Protein AF-A0A415IQK9-F1 (afdb_monomer_lite)

Sequence (136 aa):
MALLYLFWIESGVIDPCSATPGYDDSGVIAWVSFPFVAGMLLYWCLHEYNITSTAKYLISALLPTIILSVSALTVTYFLYRMEIELRDTEMWNFIYDAGCYQDAEPQKLLWFTAISIVFYLFMNLFFHTISYLYKP

Foldseek 3Di:
DVVVVVVCVVVVVDDPVVPDPPPPCVLVVCLVCVLLVQLVVQLVVCPPFPDDNVVSNCCSNPVLVVLLVVLLVVLVVVVVVVLVVCPPHPVNVVQWDDDPPDDTDGDPVVSVVSSVVSSVVVVVVVVVVCCVVGPD

Radius of gyration: 18.14 Å; chains: 1; bounding box: 37×37×49 Å

pLDDT: mean 72.57, std 16.59, range [33.94, 92.12]

Structure (mmCIF, N/CA/C/O backbone):
data_AF-A0A415IQK9-F1
#
_entry.id   AF-A0A415IQK9-F1
#
loop_
_atom_site.group_PDB
_atom_site.id
_atom_site.type_symbol
_atom_site.label_atom_id
_atom_site.label_alt_id
_atom_site.label_comp_id
_atom_site.label_asym_id
_atom_site.label_entity_id
_atom_site.label_seq_id
_atom_site.pdbx_PDB_ins_code
_atom_site.Cartn_x
_atom_site.Cartn_y
_atom_site.Cartn_z
_atom_site.occupancy
_atom_site.B_iso_or_equiv
_atom_site.auth_seq_id
_atom_site.auth_comp_id
_atom_site.auth_asym_id
_atom_site.auth_atom_id
_atom_site.pdbx_PDB_model_num
ATOM 1 N N . MET A 1 1 ? -4.795 12.839 3.442 1.00 42.44 1 MET A N 1
ATOM 2 C CA . MET A 1 1 ? -4.972 12.790 1.974 1.00 42.44 1 MET A CA 1
ATOM 3 C C . MET A 1 1 ? -4.509 14.074 1.299 1.00 42.44 1 MET A C 1
ATOM 5 O O . MET A 1 1 ? -3.526 13.989 0.586 1.00 42.44 1 MET A O 1
ATOM 9 N N . ALA A 1 2 ? -5.080 15.252 1.592 1.00 33.94 2 ALA A N 1
ATOM 10 C CA . ALA A 1 2 ? -4.588 16.527 1.034 1.00 33.94 2 ALA A CA 1
ATOM 11 C C . ALA A 1 2 ? -3.101 16.810 1.341 1.00 33.94 2 ALA A C 1
ATOM 13 O O . ALA A 1 2 ? -2.370 17.256 0.471 1.00 33.94 2 ALA A O 1
ATOM 14 N N . LEU A 1 3 ? -2.629 16.464 2.546 1.00 34.19 3 LEU A N 1
ATOM 15 C CA . LEU A 1 3 ? -1.217 16.616 2.925 1.00 34.19 3 LEU A CA 1
ATOM 16 C C . LEU A 1 3 ? -0.274 15.617 2.240 1.00 34.19 3 LEU A C 1
ATOM 18 O O . LEU A 1 3 ? 0.863 15.964 1.979 1.00 34.19 3 LEU A O 1
ATOM 22 N N . LEU A 1 4 ? -0.736 14.401 1.923 1.00 45.44 4 LEU A N 1
ATOM 23 C CA . LEU A 1 4 ? 0.063 13.419 1.174 1.00 45.44 4 LEU A CA 1
ATOM 24 C C . LEU A 1 4 ? 0.170 13.821 -0.297 1.00 45.44 4 LEU A C 1
ATOM 26 O O . LEU A 1 4 ? 1.241 13.729 -0.872 1.00 45.44 4 LEU A O 1
ATOM 30 N N . TYR A 1 5 ? -0.922 14.334 -0.866 1.00 42.31 5 TYR A N 1
ATOM 31 C CA . TYR A 1 5 ? -0.947 14.882 -2.218 1.00 42.31 5 TYR A CA 1
ATOM 32 C C . TYR A 1 5 ? -0.048 16.122 -2.347 1.00 42.31 5 TYR A C 1
ATOM 34 O O . TYR A 1 5 ? 0.753 16.207 -3.269 1.00 42.31 5 TYR A O 1
ATOM 42 N N . LEU A 1 6 ? -0.106 17.041 -1.374 1.00 40.94 6 LEU A N 1
ATOM 43 C CA . LEU A 1 6 ? 0.807 18.187 -1.305 1.00 40.94 6 LEU A CA 1
ATOM 44 C C . LEU A 1 6 ? 2.262 17.752 -1.096 1.00 40.94 6 LEU A C 1
ATOM 46 O O . LEU A 1 6 ? 3.137 18.286 -1.761 1.00 40.94 6 LEU A O 1
ATOM 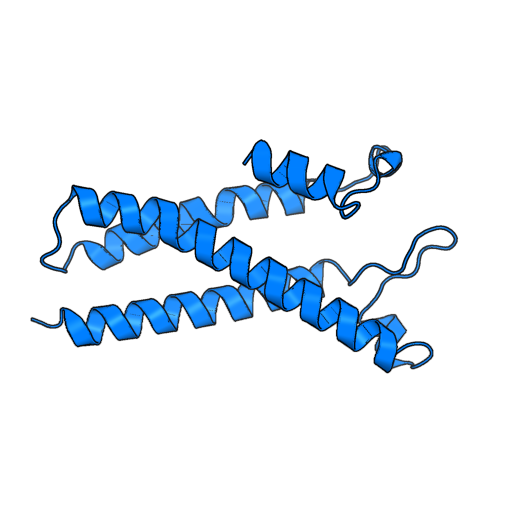50 N N . PHE A 1 7 ? 2.515 16.741 -0.260 1.00 44.25 7 PHE A N 1
ATOM 51 C CA . PHE A 1 7 ? 3.852 16.173 -0.074 1.00 44.25 7 PHE A CA 1
ATOM 52 C C . PHE A 1 7 ? 4.383 15.504 -1.352 1.00 44.25 7 PHE A C 1
ATOM 54 O O . PHE A 1 7 ? 5.572 15.592 -1.626 1.00 44.25 7 PHE A O 1
ATOM 61 N N . TRP A 1 8 ? 3.529 14.863 -2.158 1.00 47.84 8 TRP A N 1
ATOM 62 C CA . TRP A 1 8 ? 3.901 14.252 -3.446 1.00 47.84 8 TRP A CA 1
ATOM 63 C C . TRP A 1 8 ? 4.192 15.299 -4.532 1.00 47.84 8 TRP A C 1
ATOM 65 O O . TRP A 1 8 ? 5.091 15.097 -5.344 1.00 47.84 8 TRP A O 1
ATOM 75 N N . ILE A 1 9 ? 3.495 16.440 -4.501 1.00 50.62 9 ILE A N 1
ATOM 76 C CA . ILE A 1 9 ? 3.800 17.601 -5.351 1.00 50.62 9 ILE A CA 1
ATOM 77 C C . ILE A 1 9 ? 5.113 18.270 -4.906 1.00 50.62 9 ILE A C 1
ATOM 79 O O . ILE A 1 9 ? 5.967 18.553 -5.739 1.00 50.62 9 ILE A O 1
ATOM 83 N N . GLU A 1 10 ? 5.318 18.486 -3.601 1.00 40.38 10 GLU A N 1
ATOM 84 C CA . GLU A 1 10 ? 6.545 19.109 -3.066 1.00 40.38 10 GLU A CA 1
ATOM 85 C C . GLU A 1 10 ? 7.791 18.224 -3.205 1.00 40.38 10 GLU A C 1
ATOM 87 O O . GLU A 1 10 ? 8.895 18.741 -3.351 1.00 40.38 10 GLU A O 1
ATOM 92 N N . SER A 1 11 ? 7.633 16.899 -3.184 1.00 45.84 11 SER A N 1
ATOM 93 C CA . SER A 1 11 ? 8.738 15.951 -3.388 1.00 45.84 11 SER A CA 1
ATOM 94 C C . SER A 1 11 ? 9.090 15.721 -4.862 1.00 45.84 11 SER A C 1
ATOM 96 O O . SER A 1 11 ? 9.996 14.938 -5.141 1.00 45.84 11 SER A O 1
ATOM 98 N N . GLY A 1 12 ? 8.412 16.398 -5.799 1.00 42.12 12 GLY A N 1
ATOM 99 C CA . GLY A 1 12 ? 8.666 16.277 -7.238 1.00 42.12 12 GLY A CA 1
ATOM 100 C C . GLY A 1 12 ? 8.230 14.939 -7.842 1.00 42.12 12 GLY A C 1
ATOM 101 O O . GLY A 1 12 ? 8.620 14.626 -8.958 1.00 42.12 12 GLY A O 1
ATOM 102 N N . VAL A 1 13 ? 7.430 14.147 -7.117 1.00 48.88 13 VAL A N 1
ATOM 103 C CA . VAL A 1 13 ? 6.927 12.834 -7.564 1.00 48.88 13 VAL A CA 1
ATOM 104 C C . VAL A 1 13 ? 5.767 12.984 -8.557 1.00 48.88 13 VAL A C 1
ATOM 106 O O . VAL A 1 13 ? 5.481 12.064 -9.315 1.00 48.88 13 VAL A O 1
ATOM 109 N N . ILE A 1 14 ? 5.096 14.140 -8.571 1.00 44.12 14 ILE A N 1
ATOM 110 C CA . ILE A 1 14 ? 4.071 14.483 -9.562 1.00 44.12 14 ILE A CA 1
ATOM 111 C C . ILE A 1 14 ? 4.504 15.767 -10.266 1.00 44.12 14 ILE A C 1
ATOM 113 O O . ILE A 1 14 ? 4.469 16.849 -9.676 1.00 44.12 14 ILE A O 1
ATOM 117 N N . ASP A 1 15 ? 4.895 15.641 -11.531 1.00 41.47 15 ASP A N 1
ATOM 118 C CA . ASP A 1 15 ? 5.233 16.774 -12.386 1.00 41.47 15 ASP A CA 1
ATOM 119 C C . ASP A 1 15 ? 3.964 17.616 -12.650 1.00 41.47 15 ASP A C 1
ATOM 121 O O . ASP A 1 15 ? 2.964 17.073 -13.140 1.00 41.47 15 ASP A O 1
ATOM 125 N N . PRO A 1 16 ? 3.939 18.930 -12.347 1.00 43.41 16 PRO A N 1
ATOM 126 C CA . PRO A 1 16 ? 2.792 19.801 -12.630 1.00 43.41 16 PRO A CA 1
ATOM 127 C C . PRO A 1 16 ? 2.428 19.876 -14.125 1.00 43.41 16 PRO A C 1
ATOM 129 O O . PRO A 1 16 ? 1.337 20.341 -14.462 1.00 43.41 16 PRO A O 1
ATOM 132 N N . CYS A 1 17 ? 3.292 19.384 -15.021 1.00 42.94 17 CYS A N 1
ATOM 133 C CA . CYS A 1 17 ? 3.021 19.260 -16.456 1.00 42.94 17 CYS A CA 1
ATOM 134 C C . CYS A 1 17 ? 2.178 18.021 -16.839 1.00 42.94 17 CYS A C 1
ATOM 136 O O . CYS A 1 17 ? 1.690 17.935 -17.970 1.00 42.94 17 CYS A O 1
ATOM 138 N N . SER A 1 18 ? 1.941 17.089 -15.905 1.00 46.56 18 SER A N 1
ATOM 139 C CA . SER A 1 18 ? 1.083 15.901 -16.096 1.00 46.56 18 SER A CA 1
ATOM 140 C C . SER A 1 18 ? -0.418 16.217 -16.196 1.00 46.56 18 SER A C 1
ATOM 142 O O . SER A 1 18 ? -1.212 15.349 -16.547 1.00 46.56 18 SER A O 1
ATOM 144 N N . ALA A 1 19 ? -0.818 17.480 -16.000 1.00 42.44 19 ALA A N 1
ATOM 145 C CA . ALA A 1 19 ? -2.166 17.990 -16.271 1.00 42.44 19 ALA A CA 1
ATOM 146 C C . ALA A 1 19 ? -2.483 18.120 -17.782 1.00 42.44 19 ALA A C 1
ATOM 148 O O . ALA A 1 19 ? -3.244 18.996 -18.199 1.00 42.44 19 ALA A O 1
ATOM 149 N N . THR A 1 20 ? -1.886 17.275 -18.625 1.00 38.88 20 THR A N 1
ATOM 150 C CA . THR A 1 20 ? -2.253 17.142 -20.038 1.00 38.88 20 THR A CA 1
ATOM 151 C C . THR A 1 20 ? -3.476 16.220 -20.168 1.00 38.88 20 THR A C 1
ATOM 153 O O . THR A 1 20 ? -3.570 15.205 -19.474 1.00 38.88 20 THR A O 1
ATOM 156 N N . PRO A 1 21 ? -4.455 16.558 -21.030 1.00 35.03 21 PRO A N 1
ATOM 157 C CA . PRO A 1 21 ? -5.702 15.810 -21.142 1.00 35.03 21 PRO A CA 1
ATOM 158 C C . PRO A 1 21 ? -5.410 14.440 -21.766 1.00 35.03 21 PRO A C 1
ATOM 160 O O . PRO A 1 21 ? -5.150 14.334 -22.962 1.00 35.03 21 PRO A O 1
ATOM 163 N N . GLY A 1 22 ? -5.412 13.401 -20.933 1.00 41.28 22 GLY A N 1
ATOM 164 C CA . GLY A 1 22 ? -5.031 12.040 -21.319 1.00 41.28 22 GLY A CA 1
ATOM 165 C C . GLY A 1 22 ? -4.545 11.170 -20.157 1.00 41.28 22 GLY A C 1
ATOM 166 O O . GLY A 1 22 ? -4.437 9.958 -20.325 1.00 41.28 22 GLY A O 1
ATOM 167 N N . TYR A 1 23 ? -4.283 11.752 -18.980 1.00 45.16 23 TYR A N 1
ATOM 168 C CA . TYR A 1 23 ? -3.974 10.981 -17.777 1.00 45.16 23 TYR A CA 1
ATOM 169 C C . TYR A 1 23 ? -5.217 10.207 -17.311 1.00 45.16 23 TYR A C 1
ATOM 171 O O . TYR A 1 23 ? -6.229 10.784 -16.921 1.00 45.16 23 TYR A O 1
ATOM 179 N N . ASP A 1 24 ? -5.163 8.881 -17.417 1.00 51.66 24 ASP A N 1
ATOM 180 C CA . ASP A 1 24 ? -6.228 7.991 -16.960 1.00 51.66 24 ASP A CA 1
ATOM 181 C C . ASP A 1 24 ? -6.228 7.928 -15.419 1.00 51.66 24 ASP A C 1
ATOM 183 O O . ASP A 1 24 ? -5.563 7.095 -14.795 1.00 51.66 24 ASP A O 1
ATOM 187 N N . ASP A 1 25 ? -6.957 8.859 -14.800 1.00 52.25 25 ASP A N 1
ATOM 188 C CA . ASP A 1 25 ? -7.111 9.000 -13.344 1.00 52.25 25 ASP A CA 1
ATOM 189 C C . ASP A 1 25 ? -7.856 7.821 -12.689 1.00 52.25 25 ASP A C 1
ATOM 191 O O . ASP A 1 25 ? -7.946 7.733 -11.457 1.00 52.25 25 ASP A O 1
ATOM 195 N N . SER A 1 26 ? -8.378 6.877 -13.483 1.00 53.81 26 SER A N 1
ATOM 196 C CA . SER A 1 26 ? -9.087 5.693 -12.987 1.00 53.81 26 SER A CA 1
ATOM 197 C C . SER A 1 26 ? -8.234 4.853 -12.026 1.00 53.81 26 SER A C 1
ATOM 199 O O . SER A 1 26 ? -8.745 4.356 -11.016 1.00 53.81 26 SER A O 1
ATOM 201 N N . GLY A 1 27 ? -6.920 4.771 -12.269 1.00 53.81 27 GLY A N 1
ATOM 202 C CA . GLY A 1 27 ? -5.971 4.098 -11.379 1.00 53.81 27 GLY A CA 1
ATOM 203 C C . GLY A 1 27 ? -5.846 4.782 -10.014 1.00 53.81 27 GLY A C 1
ATOM 204 O O . GLY A 1 27 ? -5.816 4.110 -8.985 1.00 53.81 27 GLY A O 1
ATOM 205 N N . VAL A 1 28 ? -5.859 6.116 -9.976 1.00 57.50 28 VAL A N 1
ATOM 206 C CA . VAL A 1 28 ? -5.749 6.898 -8.732 1.00 57.50 28 VAL A CA 1
ATOM 207 C C . VAL A 1 28 ? -7.014 6.747 -7.878 1.00 57.50 28 VAL A C 1
ATOM 209 O O . VAL A 1 28 ? -6.938 6.608 -6.655 1.00 57.50 28 VAL A O 1
ATOM 212 N N . ILE A 1 29 ? -8.188 6.690 -8.512 1.00 59.59 29 ILE A N 1
ATOM 213 C CA . ILE A 1 29 ? -9.478 6.506 -7.826 1.00 59.59 29 ILE A CA 1
ATOM 214 C C . ILE A 1 29 ? -9.583 5.104 -7.195 1.00 59.59 29 ILE A C 1
ATOM 216 O O . ILE A 1 29 ? -10.040 4.963 -6.051 1.00 59.59 29 ILE A O 1
ATOM 220 N N . ALA A 1 30 ? -9.112 4.064 -7.890 1.00 60.56 30 ALA A N 1
ATOM 221 C CA . ALA A 1 30 ? -9.032 2.709 -7.336 1.00 60.56 30 ALA A CA 1
ATOM 222 C C . ALA A 1 30 ? -8.104 2.647 -6.106 1.00 60.56 30 ALA A C 1
ATOM 224 O O . ALA A 1 30 ? -8.395 1.971 -5.120 1.00 60.56 30 ALA A O 1
ATOM 225 N N . TRP A 1 31 ? -7.025 3.426 -6.118 1.00 63.41 31 TRP A N 1
ATOM 226 C CA . TRP A 1 31 ? -6.057 3.498 -5.026 1.00 63.41 31 TRP A CA 1
ATOM 227 C C . TRP A 1 31 ? -6.573 4.177 -3.767 1.00 63.41 31 TRP A C 1
ATOM 229 O O . TRP A 1 31 ? -6.339 3.700 -2.657 1.00 63.41 31 TRP A O 1
ATOM 239 N N . VAL A 1 32 ? -7.303 5.278 -3.930 1.00 65.62 32 VAL A N 1
ATOM 240 C CA . VAL A 1 32 ? -7.895 5.997 -2.799 1.00 65.62 32 VAL A CA 1
ATOM 241 C C . VAL A 1 32 ? -8.968 5.154 -2.116 1.00 65.62 32 VAL A C 1
ATOM 243 O O . VAL A 1 32 ? -9.104 5.226 -0.898 1.00 65.62 32 VAL A O 1
ATOM 246 N N . SER A 1 33 ? -9.709 4.339 -2.872 1.00 71.62 33 SER A N 1
ATOM 247 C CA . SER A 1 33 ? -10.802 3.506 -2.352 1.00 71.62 33 SER A CA 1
ATOM 248 C C . SER A 1 33 ? -10.331 2.192 -1.715 1.00 71.62 33 SER A C 1
ATOM 250 O O . SER A 1 33 ? -10.964 1.703 -0.774 1.00 71.62 33 SER A O 1
ATOM 252 N N . PHE A 1 34 ? -9.191 1.654 -2.149 1.00 75.19 34 PHE A N 1
ATOM 253 C CA . PHE A 1 34 ? -8.613 0.405 -1.650 1.00 75.19 34 PHE A CA 1
ATOM 254 C C . PHE A 1 34 ? -8.440 0.313 -0.114 1.00 75.19 34 PHE A C 1
ATOM 256 O O . PHE A 1 34 ? -8.909 -0.668 0.474 1.00 75.19 34 PHE A O 1
ATOM 263 N N . PRO A 1 35 ? -7.856 1.305 0.593 1.00 76.38 35 PRO A N 1
ATOM 264 C CA . PRO A 1 35 ? -7.697 1.225 2.044 1.00 76.38 35 PRO A CA 1
ATOM 265 C C . PRO A 1 35 ? -9.033 1.276 2.799 1.00 76.38 35 PRO A C 1
ATOM 267 O O . PRO A 1 35 ? -9.119 0.726 3.895 1.00 76.38 35 PRO A O 1
ATOM 270 N N . PHE A 1 36 ? -10.088 1.869 2.226 1.00 77.12 36 PHE A N 1
ATOM 271 C CA . PHE A 1 36 ? -11.423 1.855 2.834 1.00 77.12 36 PHE A CA 1
ATOM 272 C C . PHE A 1 36 ? -12.057 0.465 2.763 1.00 77.12 36 PHE A C 1
ATOM 274 O O . PHE A 1 36 ? -12.594 -0.013 3.762 1.00 77.12 36 PHE A O 1
ATOM 281 N N . VAL A 1 37 ? -11.957 -0.208 1.611 1.00 79.19 37 VAL A N 1
ATOM 282 C CA . VAL A 1 37 ? -12.450 -1.586 1.451 1.00 79.19 37 VAL A CA 1
ATOM 283 C C . VAL A 1 37 ? -11.679 -2.534 2.370 1.00 79.19 37 VAL A C 1
ATOM 285 O O . VAL A 1 37 ? -12.287 -3.304 3.115 1.00 79.19 37 VAL A O 1
ATOM 288 N N . ALA A 1 38 ? -10.347 -2.427 2.387 1.00 81.12 38 ALA A N 1
ATOM 289 C CA . ALA A 1 38 ? -9.502 -3.209 3.286 1.00 81.12 38 ALA A CA 1
ATOM 290 C C . ALA A 1 38 ? -9.816 -2.930 4.767 1.00 81.12 38 ALA A C 1
ATOM 292 O O . ALA A 1 38 ? -9.845 -3.859 5.573 1.00 81.12 38 ALA A O 1
ATOM 293 N N . GLY A 1 39 ? -10.105 -1.676 5.122 1.00 82.50 39 GLY A N 1
ATOM 294 C CA . GLY A 1 39 ? -10.520 -1.287 6.468 1.00 82.50 39 GLY A CA 1
ATOM 295 C C . GLY A 1 39 ? -11.848 -1.900 6.893 1.00 82.50 39 GLY A C 1
ATOM 296 O O . GLY A 1 39 ? -11.938 -2.454 7.986 1.00 82.50 39 GLY A O 1
ATOM 297 N N . MET A 1 40 ? -12.860 -1.884 6.024 1.00 80.56 40 MET A N 1
ATOM 298 C CA . MET A 1 40 ? -14.157 -2.514 6.306 1.00 80.56 40 MET A CA 1
ATOM 299 C C . MET A 1 40 ? -14.031 -4.028 6.514 1.00 80.56 40 MET A C 1
ATOM 301 O O . MET A 1 40 ? -14.597 -4.569 7.464 1.00 80.56 40 MET A O 1
ATOM 305 N N . LEU A 1 41 ? -13.240 -4.706 5.677 1.00 82.38 41 LEU A N 1
ATOM 306 C CA . LEU A 1 41 ? -12.955 -6.135 5.841 1.00 82.38 41 LEU A CA 1
ATOM 307 C C . LEU A 1 41 ? -12.200 -6.413 7.148 1.00 82.38 41 LEU A C 1
ATOM 309 O O . LEU A 1 41 ? -12.568 -7.319 7.893 1.00 82.38 41 LEU A O 1
ATOM 313 N N . LEU A 1 42 ? -11.188 -5.599 7.467 1.00 83.88 42 LEU A N 1
ATOM 314 C CA . LEU A 1 42 ? -10.434 -5.703 8.717 1.00 83.88 42 LEU A CA 1
ATOM 315 C C . LEU A 1 42 ? -11.339 -5.497 9.939 1.00 83.88 42 LEU A C 1
ATOM 317 O O . LEU A 1 42 ? -11.223 -6.236 10.914 1.00 83.88 42 LEU A O 1
ATOM 321 N N . TYR A 1 43 ? -12.270 -4.544 9.884 1.00 81.50 43 TYR A N 1
ATOM 322 C CA . TYR A 1 43 ? -13.247 -4.318 10.948 1.00 81.50 43 TYR A CA 1
ATOM 323 C C . TYR A 1 43 ? -14.118 -5.556 11.204 1.00 81.50 43 TYR A C 1
ATOM 325 O O . TYR A 1 43 ? -14.318 -5.933 12.361 1.00 81.50 43 TYR A O 1
ATOM 333 N N . TRP A 1 44 ? -14.590 -6.220 10.142 1.00 83.06 44 TRP A N 1
ATOM 334 C CA . TRP A 1 44 ? -15.336 -7.477 10.262 1.00 83.06 44 TRP A CA 1
ATOM 335 C C . TRP A 1 44 ? -14.486 -8.605 10.841 1.00 83.06 44 TRP A C 1
ATOM 337 O O . TRP A 1 44 ? -14.935 -9.271 11.771 1.00 83.06 44 TRP A O 1
ATOM 347 N N . CYS A 1 45 ? -13.244 -8.780 10.386 1.00 82.94 45 CYS A N 1
ATOM 348 C CA . CYS A 1 45 ? -12.342 -9.785 10.958 1.00 82.94 45 CYS A CA 1
ATOM 349 C C . CYS A 1 45 ? -12.043 -9.529 12.444 1.00 82.94 45 CYS A C 1
ATOM 351 O O . CYS A 1 45 ? -11.913 -10.467 13.224 1.00 82.94 45 CYS A O 1
ATOM 353 N N . LEU A 1 46 ? -11.958 -8.263 12.860 1.00 81.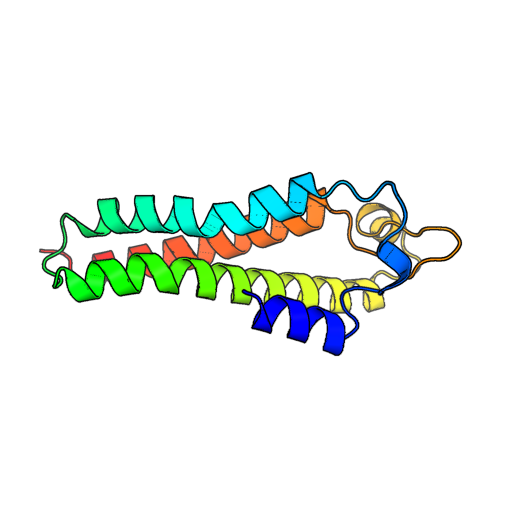88 46 LEU A N 1
ATOM 354 C CA . LEU A 1 46 ? -11.739 -7.893 14.258 1.00 81.88 46 LEU A CA 1
ATOM 355 C C . LEU A 1 46 ? -12.985 -8.082 15.134 1.00 81.88 46 LEU A C 1
ATOM 357 O O . LEU A 1 46 ? -12.884 -7.956 16.357 1.00 81.88 46 LEU A O 1
ATOM 361 N N . HIS A 1 47 ? -14.158 -8.375 14.563 1.00 80.19 47 HIS A N 1
ATOM 362 C CA . HIS A 1 47 ? -15.398 -8.517 15.324 1.00 80.19 47 HIS A CA 1
ATOM 363 C C . HIS A 1 47 ? -15.303 -9.620 16.388 1.00 80.19 47 HIS A C 1
ATOM 365 O O . HIS A 1 47 ? -15.700 -9.379 17.526 1.00 80.19 47 HIS A O 1
ATOM 371 N N . GLU A 1 48 ? -14.677 -10.749 16.054 1.00 78.31 48 GLU A N 1
ATOM 372 C CA . GLU A 1 48 ? -14.546 -11.933 16.917 1.00 78.31 48 GLU A CA 1
ATOM 373 C C . GLU A 1 48 ? -13.553 -11.757 18.080 1.00 78.31 48 GLU A C 1
ATOM 375 O O . GLU A 1 48 ? -13.587 -12.510 19.050 1.00 78.31 48 GLU A O 1
ATOM 380 N N . TYR A 1 49 ? -12.687 -10.743 18.023 1.00 77.31 49 TYR A N 1
ATOM 381 C CA . TYR A 1 49 ? -11.662 -10.509 19.040 1.00 77.31 49 TYR A CA 1
ATOM 382 C C . TYR A 1 49 ? -12.175 -9.623 20.183 1.00 77.31 49 TYR A C 1
ATOM 384 O O . TYR A 1 49 ? -12.928 -8.665 19.964 1.00 77.31 49 TYR A O 1
ATOM 392 N N . ASN A 1 50 ? -11.714 -9.882 21.412 1.00 79.50 50 ASN A N 1
ATOM 393 C CA . ASN A 1 50 ? -12.083 -9.122 22.614 1.00 79.50 50 ASN A CA 1
ATOM 394 C C . ASN A 1 50 ? -11.327 -7.778 22.721 1.00 79.50 50 ASN A C 1
ATOM 396 O O . ASN A 1 50 ? -10.557 -7.533 23.646 1.00 79.50 50 ASN A O 1
ATOM 400 N N . ILE A 1 51 ? -11.509 -6.920 21.718 1.00 79.25 51 ILE A N 1
ATOM 401 C CA . ILE A 1 51 ? -10.911 -5.583 21.602 1.00 79.25 51 ILE A CA 1
ATOM 402 C C . ILE A 1 51 ? -12.026 -4.538 21.772 1.00 79.25 51 ILE A C 1
ATOM 404 O O . ILE A 1 51 ? -13.170 -4.770 21.378 1.00 79.25 51 ILE A O 1
ATOM 408 N N . THR A 1 52 ? -11.723 -3.368 22.337 1.00 86.06 52 THR A N 1
ATOM 409 C CA . THR A 1 52 ? -12.713 -2.287 22.476 1.00 86.06 52 THR A CA 1
ATOM 410 C C . THR A 1 52 ? -13.189 -1.781 21.107 1.00 86.06 52 THR A C 1
ATOM 412 O O . THR A 1 52 ? -12.424 -1.716 20.144 1.00 86.06 52 THR A O 1
ATOM 415 N N . SER A 1 53 ? -14.466 -1.400 20.997 1.00 81.56 53 SER A N 1
ATOM 416 C CA . SER A 1 53 ? -15.075 -0.948 19.732 1.00 81.56 53 SER A CA 1
ATOM 417 C C . SER A 1 53 ? -14.359 0.260 19.117 1.00 81.56 53 SER A C 1
ATOM 419 O O . SER A 1 53 ? -14.190 0.329 17.899 1.00 81.56 53 SER A O 1
ATOM 421 N N . THR A 1 54 ? -13.874 1.176 19.957 1.00 84.38 54 THR A N 1
ATOM 422 C CA . THR A 1 54 ? -13.065 2.333 19.555 1.00 84.38 54 THR A CA 1
ATOM 423 C C . THR A 1 54 ? -11.719 1.922 18.967 1.00 84.38 54 THR A C 1
ATOM 425 O O . THR A 1 54 ? -11.329 2.442 17.923 1.00 84.38 54 THR A O 1
ATOM 428 N N . ALA A 1 55 ? -11.028 0.956 19.577 1.00 83.06 55 ALA A N 1
ATOM 429 C CA . ALA A 1 55 ? -9.765 0.448 19.052 1.00 83.06 55 ALA A CA 1
ATOM 430 C C . ALA A 1 55 ? -9.963 -0.308 17.729 1.00 83.06 55 ALA A C 1
ATOM 432 O O . ALA A 1 55 ? -9.191 -0.088 16.799 1.00 83.06 55 ALA A O 1
ATOM 433 N N . LYS A 1 56 ? -11.028 -1.115 17.592 1.00 82.62 56 LYS A N 1
ATOM 434 C CA . LYS A 1 56 ? -11.369 -1.776 16.316 1.00 82.62 56 LYS A CA 1
ATOM 435 C C . LYS A 1 56 ? -11.549 -0.758 15.191 1.00 82.62 56 LYS A C 1
ATOM 437 O O . LYS A 1 56 ? -10.973 -0.938 14.123 1.00 82.62 56 LYS A O 1
ATOM 442 N N . TYR A 1 57 ? -12.281 0.329 15.452 1.00 81.38 57 TYR A N 1
ATOM 443 C CA . TYR A 1 57 ? -12.500 1.398 14.474 1.00 81.38 57 TYR A CA 1
ATOM 444 C C . TYR A 1 57 ? -11.190 2.094 14.076 1.00 81.38 57 TYR A C 1
ATOM 446 O O . TYR A 1 57 ? -10.882 2.202 12.888 1.00 81.38 57 TYR A O 1
ATOM 454 N N . LEU A 1 58 ? -10.378 2.501 15.057 1.00 85.06 58 LEU A N 1
ATOM 455 C CA . LEU A 1 58 ? -9.094 3.161 14.801 1.00 85.06 58 LEU A CA 1
ATOM 456 C C . LEU A 1 58 ? -8.130 2.266 14.017 1.00 85.06 58 LEU A C 1
ATOM 458 O O . LEU A 1 58 ? -7.533 2.728 13.047 1.00 85.06 58 LEU A O 1
ATOM 462 N N . ILE A 1 59 ? -8.022 0.988 14.388 1.00 85.75 59 ILE A N 1
ATOM 463 C CA . ILE A 1 59 ? -7.189 0.012 13.677 1.00 85.75 59 ILE A CA 1
ATOM 464 C C . ILE A 1 59 ? -7.711 -0.170 12.248 1.00 85.75 59 ILE A C 1
ATOM 466 O O . ILE A 1 59 ? -6.931 -0.070 11.307 1.00 85.75 59 ILE A O 1
ATOM 470 N N . SER A 1 60 ? -9.021 -0.352 12.060 1.00 8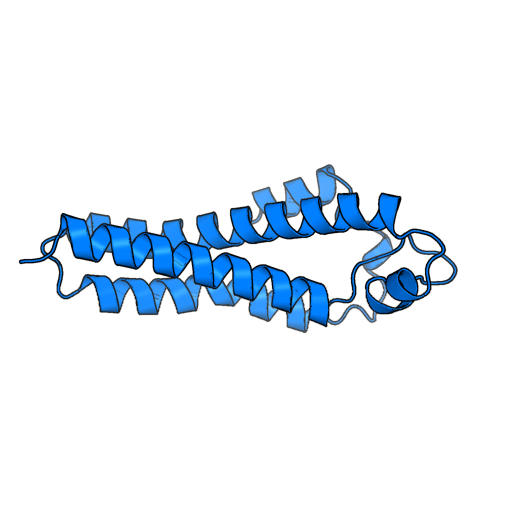4.12 60 SER A N 1
ATOM 471 C CA . SER A 1 60 ? -9.605 -0.523 10.725 1.00 84.12 60 SER A CA 1
ATOM 472 C C . SER A 1 60 ? -9.428 0.686 9.802 1.00 84.12 60 SER A C 1
ATOM 474 O O . SER A 1 60 ? -9.271 0.507 8.600 1.00 84.12 60 SER A O 1
ATOM 476 N N . ALA A 1 61 ? -9.412 1.908 10.338 1.00 82.31 61 ALA A N 1
ATOM 477 C CA . ALA A 1 61 ? -9.278 3.124 9.536 1.00 82.31 61 ALA A CA 1
ATOM 478 C C . ALA A 1 61 ? -7.811 3.493 9.248 1.00 82.31 61 ALA A C 1
ATOM 480 O O . ALA A 1 61 ? -7.456 3.877 8.130 1.00 82.31 61 ALA A O 1
ATOM 481 N N . LEU A 1 62 ? -6.947 3.397 10.261 1.00 86.19 62 LEU A N 1
ATOM 482 C CA . LEU A 1 62 ? -5.569 3.887 10.182 1.00 86.19 62 LEU A CA 1
ATOM 483 C C . LEU A 1 62 ? -4.600 2.828 9.668 1.00 86.19 62 LEU A C 1
ATOM 485 O O . LEU A 1 62 ? -3.669 3.146 8.935 1.00 86.19 62 LEU A O 1
ATOM 489 N N . LEU A 1 63 ? -4.792 1.563 10.033 1.00 88.12 63 LEU A N 1
ATOM 490 C CA . LEU A 1 63 ? -3.809 0.539 9.706 1.00 88.12 63 LEU A CA 1
ATOM 491 C C . LEU A 1 63 ? -3.701 0.281 8.192 1.00 88.12 63 LEU A C 1
ATOM 493 O O . LEU A 1 63 ? -2.578 0.314 7.686 1.00 88.12 63 LEU A O 1
ATOM 497 N N . PRO A 1 64 ? -4.801 0.099 7.429 1.00 86.88 64 PRO A N 1
ATOM 498 C CA . PRO A 1 64 ? -4.694 -0.142 5.991 1.00 86.88 64 PRO A CA 1
ATOM 499 C C . PRO A 1 64 ? -4.083 1.047 5.244 1.00 86.88 64 PRO A C 1
ATOM 501 O O . PRO A 1 64 ? -3.319 0.855 4.305 1.00 86.88 64 PRO A O 1
ATOM 504 N N . THR A 1 65 ? -4.367 2.280 5.675 1.00 86.94 65 THR A N 1
ATOM 505 C CA . THR A 1 65 ? -3.795 3.487 5.058 1.00 86.94 65 THR A CA 1
ATOM 506 C C . THR A 1 65 ? -2.295 3.609 5.327 1.00 86.94 65 THR A C 1
ATOM 508 O O . THR A 1 65 ? -1.533 3.916 4.406 1.00 86.94 65 THR A O 1
ATOM 511 N N . ILE A 1 66 ? -1.848 3.312 6.551 1.00 88.69 66 ILE A N 1
ATOM 512 C CA . ILE A 1 66 ? -0.422 3.282 6.902 1.00 88.69 66 ILE A CA 1
ATOM 513 C C . ILE A 1 66 ? 0.298 2.179 6.122 1.00 88.69 66 ILE A C 1
ATOM 515 O O . ILE A 1 66 ? 1.317 2.453 5.490 1.00 88.69 66 ILE A O 1
ATOM 519 N N . ILE A 1 67 ? -0.236 0.953 6.111 1.00 90.06 67 ILE A N 1
ATOM 520 C CA . ILE A 1 67 ? 0.391 -0.179 5.413 1.00 90.06 67 ILE A CA 1
ATOM 521 C C . ILE A 1 67 ? 0.468 0.086 3.910 1.00 90.06 67 ILE A C 1
ATOM 523 O O . ILE A 1 67 ? 1.510 -0.166 3.307 1.00 90.06 67 ILE A O 1
ATOM 527 N N . LEU A 1 68 ? -0.582 0.643 3.301 1.00 88.19 68 LEU A N 1
ATOM 528 C CA . LEU A 1 68 ? -0.562 1.018 1.887 1.00 88.19 68 LEU A CA 1
ATOM 529 C C . LEU A 1 68 ? 0.511 2.072 1.599 1.00 88.19 68 LEU A C 1
ATOM 531 O O . LEU A 1 68 ? 1.266 1.924 0.642 1.00 88.19 68 LEU A O 1
ATOM 535 N N . SER A 1 69 ? 0.634 3.084 2.461 1.00 86.75 69 SER A N 1
ATOM 536 C CA . SER A 1 69 ? 1.656 4.129 2.324 1.00 86.75 69 SER A CA 1
ATOM 537 C C . SER A 1 69 ? 3.074 3.557 2.423 1.00 86.75 69 SER A C 1
ATOM 539 O O . SER A 1 69 ? 3.921 3.852 1.583 1.00 86.75 69 SER A O 1
ATOM 541 N N . VAL A 1 70 ? 3.331 2.690 3.409 1.00 89.12 70 VAL A N 1
ATOM 542 C CA . VAL A 1 70 ? 4.632 2.019 3.584 1.00 89.12 70 VAL A CA 1
ATOM 543 C C . VAL A 1 70 ? 4.947 1.110 2.397 1.00 89.12 70 VAL A C 1
ATOM 545 O O . VAL A 1 70 ? 6.079 1.095 1.913 1.00 89.12 70 VAL A O 1
ATOM 548 N N . SER A 1 71 ? 3.949 0.378 1.903 1.00 89.06 71 SER A N 1
ATOM 549 C CA . SER A 1 71 ? 4.102 -0.523 0.757 1.00 89.06 71 SER A CA 1
ATOM 550 C C . SER A 1 71 ? 4.434 0.257 -0.513 1.00 89.06 71 SER A C 1
ATOM 552 O O . SER A 1 71 ? 5.371 -0.107 -1.221 1.00 89.06 71 SER A O 1
ATOM 554 N N . ALA A 1 72 ? 3.733 1.368 -0.757 1.00 86.88 72 ALA A N 1
ATOM 555 C CA . ALA A 1 72 ? 4.000 2.253 -1.884 1.00 86.88 72 ALA A CA 1
ATOM 556 C C . ALA A 1 72 ? 5.417 2.831 -1.829 1.00 86.88 72 ALA A C 1
ATOM 558 O O . ALA A 1 72 ? 6.165 2.708 -2.795 1.00 86.88 72 ALA A O 1
ATOM 559 N N . LEU A 1 73 ? 5.824 3.376 -0.679 1.00 86.88 73 LEU A N 1
ATOM 560 C CA . LEU A 1 73 ? 7.172 3.923 -0.501 1.00 86.88 73 LEU A CA 1
ATOM 561 C C . LEU A 1 73 ? 8.257 2.865 -0.710 1.00 86.88 73 LEU A C 1
ATOM 563 O O . LEU A 1 73 ? 9.254 3.130 -1.374 1.00 86.88 73 LEU A O 1
ATOM 567 N N . THR A 1 74 ? 8.057 1.663 -0.169 1.00 86.75 74 THR A N 1
ATOM 568 C CA . THR A 1 74 ? 9.041 0.577 -0.252 1.00 86.75 74 THR A CA 1
ATOM 569 C C . THR A 1 74 ? 9.224 0.101 -1.690 1.00 86.75 74 THR A C 1
ATOM 571 O O . THR A 1 74 ? 10.357 -0.053 -2.143 1.00 86.75 74 THR A O 1
ATOM 574 N N . VAL A 1 75 ? 8.128 -0.105 -2.426 1.00 87.56 75 VAL A N 1
ATOM 575 C CA . VAL A 1 75 ? 8.185 -0.545 -3.827 1.00 87.56 75 VAL A CA 1
ATOM 576 C C . VAL A 1 75 ? 8.759 0.542 -4.723 1.00 87.56 75 VAL A C 1
ATOM 578 O O . VAL A 1 75 ? 9.633 0.243 -5.529 1.00 87.56 75 VAL A O 1
ATOM 581 N N . THR A 1 76 ? 8.328 1.795 -4.569 1.00 85.00 76 THR A N 1
ATOM 582 C CA . THR A 1 76 ? 8.876 2.904 -5.362 1.00 85.00 76 THR A CA 1
ATOM 583 C C . THR A 1 76 ? 10.369 3.082 -5.099 1.00 85.00 76 THR A C 1
ATOM 585 O O . THR A 1 76 ? 11.145 3.201 -6.042 1.00 85.00 76 THR A O 1
ATOM 588 N N . TYR A 1 77 ? 10.801 3.015 -3.836 1.00 84.00 77 TYR A N 1
ATOM 589 C CA . TYR A 1 77 ? 12.222 3.065 -3.492 1.00 84.00 77 TYR A CA 1
ATOM 590 C C . TYR A 1 77 ? 13.010 1.902 -4.108 1.00 84.00 77 TYR A C 1
ATOM 592 O O . TYR A 1 77 ? 14.093 2.104 -4.657 1.00 84.00 77 TYR A O 1
ATOM 600 N N . PHE A 1 78 ? 12.468 0.685 -4.034 1.00 86.25 78 PHE A N 1
ATOM 601 C CA . PHE A 1 78 ? 13.094 -0.496 -4.619 1.00 86.25 78 PHE A CA 1
ATOM 602 C C . PHE A 1 78 ? 13.233 -0.369 -6.139 1.00 86.25 78 PHE A C 1
ATOM 604 O O . PHE A 1 78 ? 14.316 -0.600 -6.669 1.00 86.25 78 PHE A O 1
ATOM 611 N N . LEU A 1 79 ? 12.175 0.054 -6.832 1.00 84.62 79 LEU A N 1
ATOM 612 C CA . LEU A 1 79 ? 12.215 0.273 -8.275 1.00 84.62 79 LEU A CA 1
ATOM 613 C C . LEU A 1 79 ? 13.216 1.368 -8.635 1.00 84.62 79 LEU A C 1
ATOM 615 O O . LEU A 1 79 ? 14.039 1.151 -9.509 1.00 84.62 79 LEU A O 1
ATOM 619 N N . TYR A 1 80 ? 13.250 2.491 -7.925 1.00 81.19 80 TYR A N 1
ATOM 620 C CA . TYR A 1 80 ? 14.254 3.525 -8.187 1.00 81.19 80 TYR A CA 1
ATOM 621 C C . TYR A 1 80 ? 15.696 2.993 -8.062 1.00 81.19 80 TYR A C 1
ATOM 623 O O . TYR A 1 80 ? 16.571 3.311 -8.864 1.00 81.19 80 TYR A O 1
ATOM 631 N N . ARG A 1 81 ? 15.958 2.124 -7.077 1.00 83.12 81 ARG A N 1
ATOM 632 C CA . ARG A 1 81 ? 17.268 1.468 -6.927 1.00 83.12 81 ARG A CA 1
ATOM 633 C C . ARG A 1 81 ? 17.570 0.503 -8.073 1.00 83.12 81 ARG A C 1
ATOM 635 O O . ARG A 1 81 ? 18.686 0.520 -8.582 1.00 83.12 81 ARG A O 1
ATOM 642 N N . MET A 1 82 ? 16.591 -0.305 -8.474 1.00 82.25 82 MET A N 1
ATOM 643 C CA . MET A 1 82 ? 16.731 -1.257 -9.579 1.00 82.25 82 MET A CA 1
ATOM 644 C C . MET A 1 82 ? 16.912 -0.561 -10.927 1.00 82.25 82 MET A C 1
ATOM 646 O O . MET A 1 82 ? 17.638 -1.073 -11.769 1.00 82.25 82 MET A O 1
ATOM 650 N N . GLU A 1 83 ? 16.296 0.603 -11.133 1.00 82.62 83 GLU A N 1
ATOM 651 C CA . GLU A 1 83 ? 16.419 1.383 -12.366 1.00 82.62 83 GLU A CA 1
ATOM 652 C C . GLU A 1 83 ? 17.880 1.737 -12.659 1.00 82.62 83 GLU A C 1
ATOM 654 O O . GLU A 1 83 ? 18.349 1.553 -13.780 1.00 82.62 83 GLU A O 1
ATOM 659 N N . ILE A 1 84 ? 18.613 2.182 -11.633 1.00 77.56 84 ILE A N 1
ATOM 660 C CA . ILE A 1 84 ? 20.032 2.542 -11.737 1.00 77.56 84 ILE A CA 1
ATOM 661 C C . ILE A 1 84 ? 20.875 1.328 -12.148 1.00 77.56 84 ILE A C 1
ATOM 663 O O . ILE A 1 84 ? 21.801 1.466 -12.944 1.00 77.56 84 ILE A O 1
ATOM 667 N N . GLU A 1 85 ? 20.566 0.150 -11.605 1.00 81.62 85 GLU A N 1
ATOM 668 C CA . GLU A 1 85 ? 21.323 -1.083 -11.854 1.00 81.62 85 GLU A CA 1
ATOM 669 C C . GLU A 1 85 ? 20.955 -1.754 -13.184 1.00 81.62 85 GLU A C 1
ATOM 671 O O . GLU A 1 85 ? 21.804 -2.384 -13.813 1.00 81.62 85 GLU A O 1
ATOM 676 N N . LEU A 1 86 ? 19.699 -1.626 -13.616 1.00 81.38 86 LEU A N 1
ATOM 677 C CA . LEU A 1 86 ? 19.174 -2.253 -14.828 1.00 81.38 86 LEU A CA 1
ATOM 678 C C . LEU A 1 86 ? 19.250 -1.352 -16.057 1.00 81.38 86 LEU A C 1
ATOM 680 O O . LEU A 1 86 ? 18.935 -1.829 -17.146 1.00 81.38 86 LEU A O 1
ATOM 684 N N . ARG A 1 87 ? 19.637 -0.081 -15.913 1.00 76.25 87 ARG A N 1
ATOM 685 C CA . ARG A 1 87 ? 19.727 0.867 -17.028 1.00 76.25 87 ARG A CA 1
ATOM 686 C C . ARG A 1 87 ? 20.509 0.264 -18.199 1.00 76.25 87 ARG A C 1
ATOM 688 O O . ARG A 1 87 ? 21.526 -0.393 -17.999 1.00 76.25 87 ARG A O 1
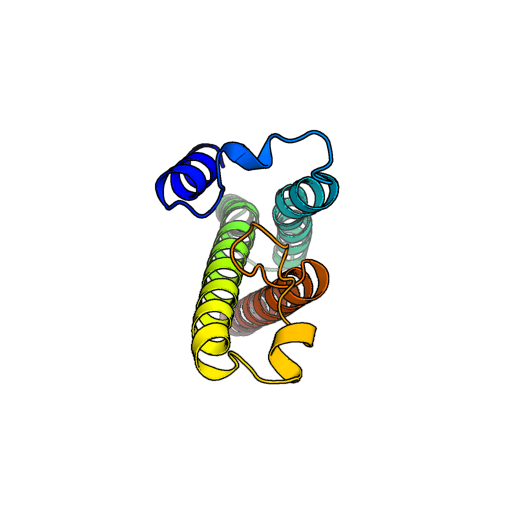ATOM 695 N N . ASP A 1 88 ? 20.002 0.468 -19.411 1.00 73.31 88 ASP A N 1
ATOM 696 C CA . ASP A 1 88 ? 20.578 -0.042 -20.667 1.00 73.31 88 ASP A CA 1
ATOM 697 C C . ASP A 1 88 ? 20.540 -1.576 -20.847 1.00 73.31 88 ASP A C 1
ATOM 699 O O . ASP A 1 88 ? 21.187 -2.119 -21.745 1.00 73.31 88 ASP A O 1
ATOM 703 N N . THR A 1 89 ? 19.745 -2.295 -20.044 1.00 80.62 89 THR A N 1
ATOM 704 C CA . THR A 1 89 ? 19.465 -3.729 -20.249 1.00 80.62 89 THR A CA 1
ATOM 705 C C . THR A 1 89 ? 18.119 -3.961 -20.939 1.00 80.62 89 THR A C 1
ATOM 707 O O . THR A 1 89 ? 17.202 -3.147 -20.851 1.00 80.62 89 THR A O 1
ATOM 710 N N . GLU A 1 90 ? 17.943 -5.124 -21.575 1.00 78.31 90 GLU A N 1
ATOM 711 C CA . GLU A 1 90 ? 16.644 -5.522 -22.151 1.00 78.31 90 GLU A CA 1
ATOM 712 C C . GLU A 1 90 ? 15.528 -5.593 -21.094 1.00 78.31 90 GLU A C 1
ATOM 714 O O . GLU A 1 90 ? 14.364 -5.327 -21.391 1.00 78.31 90 GLU A O 1
ATOM 719 N N . MET A 1 91 ? 15.888 -5.901 -19.844 1.00 81.06 91 MET A N 1
ATOM 720 C CA . MET A 1 91 ? 14.959 -5.967 -18.717 1.00 81.06 91 MET A CA 1
ATOM 721 C C . MET A 1 91 ? 14.451 -4.576 -18.304 1.00 81.06 91 MET A C 1
ATOM 723 O O . MET A 1 91 ? 13.343 -4.463 -17.784 1.00 81.06 91 MET A O 1
ATOM 727 N N . TRP A 1 92 ? 15.204 -3.510 -18.581 1.00 80.88 92 TRP A N 1
ATOM 728 C CA . TRP A 1 92 ? 14.788 -2.140 -18.284 1.00 80.88 92 TRP A CA 1
ATOM 729 C C . TRP A 1 92 ? 13.556 -1.726 -19.089 1.00 80.88 92 TRP A C 1
ATOM 731 O O . TRP A 1 92 ? 12.579 -1.276 -18.502 1.00 80.88 92 TRP A O 1
ATOM 741 N N . ASN A 1 93 ? 13.542 -2.006 -20.398 1.00 75.62 93 ASN A N 1
ATOM 742 C CA . ASN A 1 93 ? 12.396 -1.728 -21.279 1.00 75.62 93 ASN A CA 1
ATOM 743 C C . ASN A 1 93 ? 11.134 -2.527 -20.903 1.00 75.62 93 ASN A C 1
ATOM 745 O O . ASN A 1 93 ? 10.027 -2.185 -21.312 1.00 75.62 93 ASN A O 1
ATOM 749 N N . PHE A 1 94 ? 11.292 -3.625 -20.157 1.00 79.25 94 PHE A N 1
ATOM 750 C CA . PHE A 1 94 ? 10.167 -4.400 -19.638 1.00 79.25 94 PHE A CA 1
ATOM 751 C C . PHE A 1 94 ? 9.569 -3.786 -18.365 1.00 79.25 94 PHE A C 1
ATOM 753 O O . PHE A 1 94 ? 8.377 -3.940 -18.116 1.00 79.25 94 PHE A O 1
ATOM 760 N N . ILE A 1 95 ? 10.384 -3.122 -17.542 1.00 77.50 95 ILE A N 1
ATOM 761 C CA . ILE A 1 95 ? 9.975 -2.619 -16.222 1.00 77.50 95 ILE A CA 1
ATOM 762 C C . ILE A 1 95 ? 9.579 -1.143 -16.281 1.00 77.50 95 ILE A C 1
ATOM 764 O O . ILE A 1 95 ? 8.654 -0.737 -15.573 1.00 77.50 95 ILE A O 1
ATOM 768 N N . TYR A 1 96 ? 10.238 -0.363 -17.134 1.00 76.00 96 TYR A N 1
ATOM 769 C CA . TYR A 1 96 ? 10.048 1.075 -17.269 1.00 76.00 96 TYR A CA 1
ATOM 770 C C . TYR A 1 96 ? 9.501 1.418 -18.648 1.00 76.00 96 TYR A C 1
ATOM 772 O O . TYR A 1 96 ? 9.871 0.805 -19.650 1.00 76.00 96 TYR A O 1
ATOM 780 N N . ASP A 1 97 ? 8.611 2.401 -18.680 1.00 75.25 97 ASP A N 1
ATOM 781 C CA . ASP A 1 97 ? 8.182 3.067 -19.899 1.00 75.25 97 ASP A CA 1
ATOM 782 C C . ASP A 1 97 ? 8.993 4.360 -20.051 1.00 75.25 97 ASP A C 1
ATOM 784 O O . ASP A 1 97 ? 9.096 5.162 -19.119 1.00 75.25 97 ASP A O 1
ATOM 788 N N . ALA A 1 98 ? 9.609 4.536 -21.215 1.00 67.31 98 ALA A N 1
ATOM 789 C CA . ALA A 1 98 ? 10.455 5.679 -21.524 1.00 67.31 98 ALA A CA 1
ATOM 790 C C . ALA A 1 98 ? 9.805 6.478 -22.654 1.00 67.31 98 ALA A C 1
ATOM 792 O O . ALA A 1 98 ? 9.970 6.175 -23.838 1.00 67.31 98 ALA A O 1
ATOM 793 N N . GLY A 1 99 ? 9.045 7.511 -22.290 1.00 59.91 99 GLY A N 1
ATOM 794 C CA . GLY A 1 99 ? 8.528 8.472 -23.258 1.00 59.91 99 GLY A CA 1
ATOM 795 C C . GLY A 1 99 ? 9.662 9.326 -23.833 1.00 59.91 99 GLY A C 1
ATOM 796 O O . GLY A 1 99 ? 10.587 9.691 -23.116 1.00 59.91 99 GLY A O 1
ATOM 797 N N . CYS A 1 100 ? 9.581 9.717 -25.112 1.00 43.03 100 CYS A N 1
ATOM 798 C CA . CYS A 1 100 ? 10.613 10.517 -25.805 1.00 43.03 100 CYS A CA 1
ATOM 799 C C . CYS A 1 100 ? 11.019 11.841 -25.115 1.00 43.03 100 CYS A C 1
ATOM 801 O O . CYS A 1 100 ? 11.992 12.457 -25.544 1.00 43.03 100 CYS A O 1
ATOM 803 N N . TYR A 1 101 ? 10.286 12.290 -24.090 1.00 46.19 101 TYR A N 1
ATOM 804 C CA . TYR A 1 101 ? 10.522 13.536 -23.356 1.00 46.19 101 TYR A CA 1
ATOM 805 C C . TYR A 1 101 ? 10.282 13.426 -21.839 1.00 46.19 101 TYR A C 1
ATOM 807 O O . TYR A 1 101 ? 10.261 14.456 -21.171 1.00 46.19 101 TYR A O 1
ATOM 815 N N . GLN A 1 102 ? 10.073 12.222 -21.299 1.00 54.12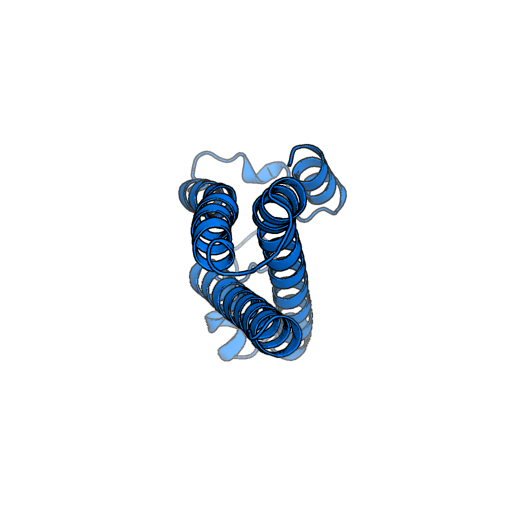 102 GLN A N 1
ATOM 816 C CA . GLN A 1 102 ? 9.786 12.015 -19.875 1.00 54.12 102 GLN A CA 1
ATOM 817 C C . GLN A 1 102 ? 10.870 11.158 -19.225 1.00 54.12 102 GLN A C 1
ATOM 819 O O . GLN A 1 102 ? 11.461 10.293 -19.876 1.00 54.12 102 GLN A O 1
ATOM 824 N N . ASP A 1 103 ? 11.118 11.418 -17.942 1.00 64.81 103 ASP A N 1
ATOM 825 C CA . ASP A 1 103 ? 11.883 10.509 -17.097 1.00 64.81 103 ASP A CA 1
ATOM 826 C C . ASP A 1 103 ? 11.215 9.126 -17.099 1.00 64.81 103 ASP A C 1
ATOM 828 O O . ASP A 1 103 ? 10.006 8.999 -17.299 1.00 64.81 103 ASP A O 1
ATOM 832 N N . ALA A 1 104 ? 12.017 8.077 -16.938 1.00 68.56 104 ALA A N 1
ATOM 833 C CA . ALA A 1 104 ? 11.525 6.713 -17.022 1.00 68.56 104 ALA A CA 1
ATOM 834 C C . ALA A 1 104 ? 10.581 6.413 -15.850 1.00 68.56 104 ALA A C 1
ATOM 836 O O . ALA A 1 104 ? 10.979 6.465 -14.686 1.00 68.56 104 ALA A O 1
ATOM 837 N N . GLU A 1 105 ? 9.329 6.072 -16.152 1.00 73.44 105 GLU A N 1
ATOM 838 C CA . GLU A 1 105 ? 8.343 5.707 -15.137 1.00 73.44 105 GLU A CA 1
ATOM 839 C C . GLU A 1 105 ? 8.167 4.187 -15.104 1.00 73.44 105 GLU A C 1
ATOM 841 O O . GLU A 1 105 ? 8.104 3.542 -16.154 1.00 73.44 105 GLU A O 1
ATOM 846 N N . PRO A 1 106 ? 8.061 3.563 -13.918 1.00 77.19 106 PRO A N 1
ATOM 847 C CA . PRO A 1 106 ? 7.745 2.147 -13.851 1.00 77.19 106 PRO A CA 1
ATOM 848 C C . PRO A 1 106 ? 6.367 1.895 -14.466 1.00 77.19 106 PRO A C 1
ATOM 850 O O . PRO A 1 106 ? 5.409 2.634 -14.220 1.00 77.19 106 PRO A O 1
ATOM 853 N N . GLN A 1 107 ? 6.237 0.806 -15.223 1.00 80.25 107 GLN A N 1
ATOM 854 C CA . GLN A 1 107 ? 4.962 0.444 -15.832 1.00 80.25 107 GLN A CA 1
ATOM 855 C C . GLN A 1 107 ? 3.867 0.349 -14.765 1.00 80.25 107 GLN A C 1
ATOM 857 O O . GLN A 1 107 ? 3.982 -0.419 -13.804 1.00 80.25 107 GLN A O 1
ATOM 862 N N . LYS A 1 108 ? 2.767 1.090 -14.963 1.00 76.81 108 LYS A N 1
ATOM 863 C CA . LYS A 1 108 ? 1.675 1.220 -13.980 1.00 76.81 108 LYS A CA 1
ATOM 864 C C . LYS A 1 108 ? 1.178 -0.136 -13.471 1.00 76.81 108 LYS A C 1
ATOM 866 O O . LYS A 1 108 ? 1.012 -0.317 -12.270 1.00 76.81 108 LYS A O 1
ATOM 871 N N . LEU A 1 109 ? 1.001 -1.116 -14.363 1.00 77.38 109 LEU A N 1
ATOM 872 C CA . LEU A 1 109 ? 0.563 -2.466 -13.994 1.00 77.38 109 LEU A CA 1
ATOM 873 C C . LEU A 1 109 ? 1.559 -3.164 -13.056 1.00 77.38 109 LEU A C 1
ATOM 875 O O . LEU A 1 109 ? 1.148 -3.741 -12.048 1.00 77.38 109 LEU A O 1
ATOM 879 N N . LEU A 1 110 ? 2.856 -3.105 -13.367 1.00 81.88 110 LEU A N 1
ATOM 880 C CA . LEU A 1 110 ? 3.910 -3.731 -12.568 1.00 81.88 110 LEU A CA 1
ATOM 881 C C . LEU A 1 110 ? 4.033 -3.039 -11.209 1.00 81.88 110 LEU A C 1
ATOM 883 O O . LEU A 1 110 ? 4.032 -3.709 -10.174 1.00 81.88 110 LEU A O 1
ATOM 887 N N . TRP A 1 111 ? 4.047 -1.707 -11.210 1.00 81.56 111 TRP A N 1
ATOM 888 C CA . TRP A 1 111 ? 4.094 -0.885 -10.005 1.00 81.56 111 TRP A CA 1
ATOM 889 C C . TRP A 1 111 ? 2.919 -1.184 -9.063 1.00 81.56 111 TRP A C 1
ATOM 891 O O . TRP A 1 111 ? 3.121 -1.508 -7.889 1.00 81.56 111 TRP A O 1
ATOM 901 N N . PHE A 1 112 ? 1.689 -1.190 -9.583 1.00 81.81 112 PHE A N 1
ATOM 902 C CA . PHE A 1 112 ? 0.494 -1.495 -8.795 1.00 81.81 112 PHE A CA 1
ATOM 903 C C . PHE A 1 112 ? 0.464 -2.932 -8.277 1.00 81.81 112 PHE A C 1
ATOM 905 O O . PHE A 1 112 ? 0.076 -3.168 -7.128 1.00 81.81 112 PHE A O 1
ATOM 912 N N . THR A 1 113 ? 0.894 -3.892 -9.094 1.00 83.62 113 THR A N 1
ATOM 913 C CA . THR A 1 113 ? 0.953 -5.302 -8.694 1.00 83.62 113 THR A CA 1
ATOM 914 C C . THR A 1 113 ? 1.958 -5.497 -7.561 1.00 83.62 113 THR A C 1
ATOM 916 O O . THR A 1 113 ? 1.630 -6.118 -6.549 1.00 83.62 113 THR A O 1
ATOM 919 N N . ALA A 1 114 ? 3.150 -4.910 -7.679 1.00 87.06 114 ALA A N 1
ATOM 920 C CA . ALA A 1 114 ? 4.180 -4.994 -6.652 1.00 87.06 114 ALA A CA 1
ATOM 921 C C . ALA A 1 114 ? 3.711 -4.384 -5.321 1.00 87.06 114 ALA A C 1
ATOM 923 O O . ALA A 1 114 ? 3.876 -5.011 -4.271 1.00 87.06 114 ALA A O 1
ATOM 924 N N . ILE A 1 115 ? 3.051 -3.219 -5.345 1.00 87.25 115 ILE A N 1
ATOM 925 C CA . ILE A 1 115 ? 2.532 -2.613 -4.108 1.00 87.25 115 ILE A CA 1
ATOM 926 C C . ILE A 1 115 ? 1.420 -3.463 -3.499 1.00 87.25 115 ILE A C 1
ATOM 928 O O . ILE A 1 115 ? 1.414 -3.675 -2.288 1.00 87.25 115 ILE A O 1
ATOM 932 N N . SER A 1 116 ? 0.523 -4.008 -4.321 1.00 85.75 116 SER A N 1
ATOM 933 C CA . SER A 1 116 ? -0.561 -4.875 -3.846 1.00 85.75 116 SER A CA 1
ATOM 934 C C . SER A 1 116 ? -0.030 -6.135 -3.153 1.00 85.75 116 SER A C 1
ATOM 936 O O . SER A 1 116 ? -0.550 -6.525 -2.107 1.00 85.75 116 SER A O 1
ATOM 938 N N . ILE A 1 117 ? 1.038 -6.742 -3.686 1.00 89.00 117 ILE A N 1
ATOM 939 C CA . ILE A 1 117 ? 1.705 -7.902 -3.074 1.00 89.00 117 ILE A CA 1
ATOM 940 C C . ILE A 1 117 ? 2.302 -7.525 -1.715 1.00 89.00 117 ILE A C 1
ATOM 942 O O . ILE A 1 117 ? 2.035 -8.197 -0.718 1.00 89.00 117 ILE A O 1
ATOM 946 N N . VAL A 1 118 ? 3.080 -6.441 -1.651 1.00 91.38 118 VAL A N 1
ATOM 947 C CA . VAL A 1 118 ? 3.725 -5.996 -0.404 1.00 91.38 118 VAL A CA 1
ATOM 948 C C . VAL A 1 118 ? 2.680 -5.622 0.652 1.00 91.38 118 VAL A C 1
ATOM 950 O O . VAL A 1 118 ? 2.782 -6.051 1.803 1.00 91.38 118 VAL A O 1
ATOM 953 N N . PHE A 1 119 ? 1.626 -4.912 0.248 1.00 89.69 119 PHE A N 1
ATOM 954 C CA . PHE A 1 119 ? 0.490 -4.584 1.103 1.00 89.69 119 PHE A CA 1
ATOM 955 C C . PHE A 1 119 ? -0.161 -5.841 1.684 1.00 89.69 119 PHE A C 1
ATOM 957 O O . PHE A 1 119 ? -0.367 -5.936 2.896 1.00 89.69 119 PHE A O 1
ATOM 964 N N . TYR A 1 120 ? -0.457 -6.826 0.833 1.00 87.94 120 TYR A N 1
ATOM 965 C CA . TYR A 1 120 ? -1.062 -8.085 1.253 1.00 87.94 120 TYR A CA 1
ATOM 966 C C . TYR A 1 120 ? -0.176 -8.826 2.261 1.00 87.94 120 TYR A C 1
ATOM 968 O O . TYR A 1 120 ? -0.674 -9.297 3.285 1.00 87.94 120 TYR A O 1
ATOM 976 N N . LEU A 1 121 ? 1.135 -8.898 2.024 1.00 92.12 121 LEU A N 1
ATOM 977 C CA . LEU A 1 121 ? 2.074 -9.545 2.944 1.00 92.12 121 LEU A CA 1
ATOM 978 C C . LEU A 1 121 ? 2.088 -8.867 4.321 1.00 92.12 121 LEU A C 1
ATOM 980 O O . LEU A 1 121 ? 2.005 -9.557 5.339 1.00 92.12 121 LEU A O 1
ATOM 984 N N . PHE A 1 122 ? 2.118 -7.534 4.372 1.00 90.31 122 PHE A N 1
ATOM 985 C CA . PHE A 1 12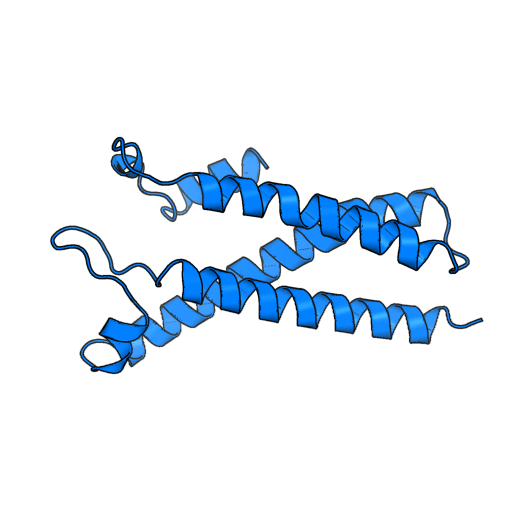2 ? 2.074 -6.800 5.640 1.00 90.31 122 PHE A CA 1
ATOM 986 C C . PHE A 1 122 ? 0.741 -6.956 6.376 1.00 90.31 122 PHE A C 1
ATOM 988 O O . PHE A 1 122 ? 0.735 -7.139 7.596 1.00 90.31 122 PHE A O 1
ATOM 995 N N . MET A 1 123 ? -0.383 -6.939 5.656 1.00 87.38 123 MET A N 1
ATOM 996 C CA . MET A 1 123 ? -1.695 -7.200 6.253 1.00 87.38 123 MET A CA 1
ATOM 997 C C . MET A 1 123 ? -1.762 -8.610 6.852 1.00 87.38 123 MET A C 1
ATOM 999 O O . MET A 1 123 ? -2.214 -8.767 7.985 1.00 87.38 123 MET A O 1
ATOM 1003 N N . ASN A 1 124 ? -1.265 -9.631 6.145 1.00 87.81 124 ASN A N 1
ATOM 1004 C CA . ASN A 1 124 ? -1.216 -10.999 6.674 1.00 87.81 124 ASN A CA 1
ATOM 1005 C C . ASN A 1 124 ? -0.322 -11.120 7.901 1.00 87.81 124 ASN A C 1
ATOM 1007 O O . ASN A 1 124 ? -0.704 -11.781 8.865 1.00 87.81 124 ASN A O 1
ATOM 1011 N N . LEU A 1 125 ? 0.845 -10.473 7.885 1.00 89.25 125 LEU A N 1
ATOM 1012 C CA . LEU A 1 125 ? 1.740 -10.455 9.036 1.00 89.25 125 LEU A CA 1
ATOM 1013 C C . LEU A 1 125 ? 1.015 -9.893 10.264 1.00 89.25 125 LEU A C 1
ATOM 1015 O O . LEU A 1 125 ? 1.022 -10.518 11.322 1.00 89.25 125 LEU A O 1
ATOM 1019 N N . PHE A 1 126 ? 0.315 -8.770 10.099 1.00 85.94 126 PHE A N 1
ATOM 1020 C CA . PHE A 1 126 ? -0.468 -8.161 11.168 1.00 85.94 126 PHE A CA 1
ATOM 1021 C C . PHE A 1 126 ? -1.594 -9.073 11.670 1.00 85.94 126 PHE A C 1
ATOM 1023 O O . PHE A 1 126 ? -1.747 -9.257 12.879 1.00 85.94 126 PHE A O 1
ATOM 1030 N N . PHE A 1 127 ? -2.355 -9.689 10.761 1.00 82.81 127 PHE A N 1
ATOM 1031 C CA . PHE A 1 127 ? -3.405 -10.641 11.129 1.00 82.81 127 PHE A CA 1
ATOM 1032 C C . PHE A 1 127 ? -2.855 -11.836 11.900 1.00 82.81 127 PHE A C 1
ATOM 1034 O O . PHE A 1 127 ? -3.429 -12.227 12.916 1.00 82.81 127 PHE A O 1
ATOM 1041 N N . HIS A 1 128 ? -1.725 -12.388 11.465 1.00 84.94 128 HIS A N 1
ATOM 1042 C CA . HIS A 1 128 ? -1.067 -13.480 12.166 1.00 84.94 128 HIS A CA 1
ATOM 1043 C C . HIS A 1 128 ? -0.618 -13.049 13.570 1.00 84.94 128 HIS A C 1
ATOM 1045 O O . HIS A 1 128 ? -0.764 -13.809 14.529 1.00 84.94 128 HIS A O 1
ATOM 1051 N N . THR A 1 129 ? -0.105 -11.824 13.726 1.00 84.31 129 THR A N 1
ATOM 1052 C CA . THR A 1 129 ? 0.267 -11.275 15.037 1.00 84.31 129 THR A CA 1
ATOM 1053 C C . THR A 1 129 ? -0.947 -11.106 15.951 1.00 84.31 129 THR A C 1
ATOM 1055 O O . THR A 1 129 ? -0.897 -11.539 17.101 1.00 84.31 129 THR A O 1
ATOM 1058 N N . ILE A 1 130 ? -2.056 -10.542 15.459 1.00 80.69 130 ILE A N 1
ATOM 1059 C CA . ILE A 1 130 ? -3.293 -10.422 16.248 1.00 80.69 130 ILE A CA 1
ATOM 1060 C C . ILE A 1 130 ? -3.833 -11.796 16.630 1.00 80.69 130 ILE A C 1
ATOM 1062 O O . ILE A 1 130 ? -4.168 -12.010 17.792 1.00 80.69 130 ILE A O 1
ATOM 1066 N N . SER A 1 131 ? -3.886 -12.729 15.680 1.00 79.81 131 SER A N 1
ATOM 1067 C CA . SER A 1 131 ? -4.378 -14.085 15.922 1.00 79.81 131 SER A CA 1
ATOM 1068 C C . SER A 1 131 ? -3.554 -14.811 16.985 1.00 79.81 131 SER A C 1
ATOM 1070 O O . SER A 1 131 ? -4.110 -15.556 17.783 1.00 79.81 131 SER A O 1
ATOM 1072 N N . TYR A 1 132 ? -2.241 -14.571 17.036 1.00 80.94 132 TYR A N 1
ATOM 1073 C CA . TYR A 1 132 ? -1.373 -15.125 18.073 1.00 80.94 132 TYR A CA 1
ATOM 1074 C C . TYR A 1 132 ? -1.587 -14.464 19.444 1.00 80.94 132 TYR A C 1
ATOM 1076 O O . TYR A 1 132 ? -1.624 -15.157 20.456 1.00 80.94 132 TYR A O 1
ATOM 1084 N N . LEU A 1 133 ? -1.730 -13.135 19.488 1.00 78.25 133 LEU A N 1
ATOM 1085 C CA . LEU A 1 133 ? -1.822 -12.366 20.737 1.00 78.25 133 LEU A CA 1
ATOM 1086 C C . LEU A 1 133 ? -3.206 -12.404 21.395 1.00 78.25 133 LEU A C 1
ATOM 1088 O O . LEU A 1 133 ? -3.302 -12.308 22.615 1.00 78.25 133 LEU A O 1
ATOM 1092 N N . TYR A 1 134 ? -4.262 -12.504 20.593 1.00 69.50 134 TYR A N 1
ATOM 1093 C CA . TYR A 1 134 ? -5.654 -12.408 21.036 1.00 69.50 134 TYR A CA 1
ATOM 1094 C C . TYR A 1 134 ? -6.452 -13.674 20.724 1.00 69.50 134 TYR A C 1
ATOM 1096 O O . TYR A 1 134 ? -7.684 -13.627 20.688 1.00 69.50 134 TYR A O 1
ATOM 1104 N N . LYS A 1 135 ? -5.767 -14.800 20.484 1.00 62.53 135 LYS A N 1
ATOM 1105 C CA . LYS A 1 135 ? -6.431 -16.102 20.418 1.00 62.53 135 LYS A CA 1
ATOM 1106 C C . LYS A 1 135 ? -7.170 -16.334 21.746 1.00 62.53 135 LYS A C 1
ATOM 1108 O O . LYS A 1 135 ? -6.543 -16.132 22.788 1.00 62.53 135 LYS A O 1
ATOM 1113 N N . PRO A 1 136 ? -8.468 -16.685 21.720 1.00 55.75 136 PRO A N 1
ATOM 1114 C CA . PRO A 1 136 ? -9.197 -17.053 22.929 1.00 55.75 136 PRO A CA 1
ATOM 1115 C C . PRO A 1 136 ? -8.579 -18.274 23.618 1.00 55.75 136 PRO A C 1
ATOM 1117 O O . PRO A 1 136 ? -7.992 -19.128 22.908 1.00 55.75 136 PRO A O 1
#

Organism: NCBI:txid310297

Secondary structure (DSSP, 8-state):
-HHHHHHHHHTTSS-GGG-STT--THHHHHHHHHHHHHHHHHHHHGGGS---HHHHHHHHHHHHHHHHHHHHHHHHHHHHHHHHHHTTSTTHHHHEE--TTSPPEEPHHHHHHHHHHHHHHHHHHHHHHHHHHS--